Protein AF-A0A0F4QJ62-F1 (afdb_monomer)

Mean predicted aligned error: 9.68 Å

Foldseek 3Di:
DWDKDKDKAPAQAPDVVHDGDDFQDWDFDCDPVVNDGDTWGFHDKDWDQDPVGTMIMTITTHPCVPPDDDDDPPPPPPDDDDD

Secondary structure (DSSP, 8-state):
----EEEEEESSBSSTT-PBP-SS-EEEEEETTTTEEEEEEEEEEEEEEETTEEEEEEEEEEGGGGPPPP-------------

Solvent-accessible surface area (backbone atoms only — not comparable to full-atom values): 5363 Å² total; per-residue (Å²): 133,77,68,75,48,77,46,80,42,78,38,57,38,82,42,93,96,47,58,64,72,56,52,83,36,78,42,82,43,77,36,84,90,80,71,41,80,48,66,27,26,25,73,42,63,48,82,43,82,56,98,95,42,50,29,26,40,36,33,32,31,52,62,74,68,72,59,84,75,86,77,79,77,76,76,81,77,84,82,82,84,88,133

Structure (mmCIF, N/CA/C/O backbone):
data_AF-A0A0F4QJ62-F1
#
_entry.id   AF-A0A0F4QJ62-F1
#
loop_
_atom_site.group_PDB
_atom_site.id
_atom_site.type_symbol
_atom_site.label_atom_id
_atom_site.label_alt_id
_atom_site.label_comp_id
_atom_site.label_asym_id
_atom_site.label_entity_id
_atom_site.label_seq_id
_atom_site.pdbx_PDB_ins_code
_atom_site.Cartn_x
_atom_site.Cartn_y
_atom_site.Cartn_z
_atom_site.occupancy
_atom_site.B_iso_or_equiv
_atom_site.auth_seq_id
_atom_site.auth_comp_id
_atom_site.auth_asym_id
_atom_site.auth_atom_id
_atom_site.pdbx_PDB_model_num
ATOM 1 N N . ARG A 1 1 ? 3.877 -12.107 -17.100 1.00 51.78 1 ARG A N 1
ATOM 2 C CA . ARG A 1 1 ? 2.535 -11.915 -16.496 1.00 51.78 1 ARG A CA 1
ATOM 3 C C . ARG A 1 1 ? 2.732 -10.985 -15.314 1.00 51.78 1 ARG A C 1
ATOM 5 O O . ARG A 1 1 ? 3.682 -11.219 -14.584 1.00 51.78 1 ARG A O 1
ATOM 12 N N . ALA A 1 2 ? 1.933 -9.933 -15.173 1.00 61.03 2 ALA A N 1
ATOM 13 C CA . ALA A 1 2 ? 2.013 -9.081 -13.992 1.00 61.03 2 ALA A CA 1
ATOM 14 C C . ALA A 1 2 ? 1.293 -9.767 -12.822 1.00 61.03 2 ALA A C 1
ATOM 16 O O . ALA A 1 2 ? 0.209 -10.319 -13.012 1.00 61.03 2 ALA A O 1
ATOM 17 N N . GLU A 1 3 ? 1.916 -9.779 -11.648 1.00 79.75 3 GLU A N 1
ATOM 18 C CA . GLU A 1 3 ? 1.337 -10.343 -10.429 1.00 79.75 3 GLU A CA 1
ATOM 19 C C . GLU A 1 3 ? 0.548 -9.256 -9.700 1.00 79.75 3 GLU A C 1
ATOM 21 O O . GLU A 1 3 ? 1.120 -8.292 -9.188 1.00 79.75 3 GLU A O 1
ATOM 26 N N . THR A 1 4 ? -0.773 -9.405 -9.683 1.00 87.25 4 THR A N 1
ATOM 27 C CA . THR A 1 4 ? -1.685 -8.502 -8.979 1.00 87.25 4 THR A CA 1
ATOM 28 C C . THR A 1 4 ? -2.061 -9.096 -7.631 1.00 87.25 4 THR A C 1
ATOM 30 O O . THR A 1 4 ? -2.451 -10.261 -7.562 1.00 87.25 4 THR A O 1
ATOM 33 N N . VAL A 1 5 ? -1.994 -8.289 -6.571 1.00 91.19 5 VAL A N 1
ATOM 34 C CA . VAL A 1 5 ? -2.433 -8.683 -5.224 1.00 91.19 5 VAL A CA 1
ATOM 35 C C . VAL A 1 5 ? -3.344 -7.622 -4.634 1.00 91.19 5 VAL A C 1
ATOM 37 O O . VAL A 1 5 ? -3.160 -6.431 -4.872 1.00 91.19 5 VAL A O 1
ATOM 40 N N . VAL A 1 6 ? -4.343 -8.069 -3.875 1.00 94.12 6 VAL A N 1
ATOM 41 C CA . VAL A 1 6 ? -5.280 -7.203 -3.161 1.00 94.12 6 VAL A CA 1
ATOM 42 C C . VAL A 1 6 ? -5.026 -7.334 -1.665 1.00 94.12 6 VAL A C 1
ATOM 44 O O . VAL A 1 6 ? -5.091 -8.435 -1.121 1.00 94.12 6 VAL A O 1
ATOM 47 N N . TYR A 1 7 ? -4.763 -6.211 -1.000 1.00 93.12 7 TYR A N 1
ATOM 48 C CA . TYR A 1 7 ? -4.608 -6.136 0.451 1.00 93.12 7 TYR A CA 1
ATOM 49 C C . TYR A 1 7 ? -5.757 -5.345 1.076 1.00 93.12 7 TYR A C 1
ATOM 51 O O . TYR A 1 7 ? -6.055 -4.232 0.647 1.00 93.12 7 TYR A O 1
ATOM 59 N N . GLY A 1 8 ? -6.381 -5.900 2.117 1.00 93.69 8 GLY A N 1
ATOM 60 C CA . GLY A 1 8 ? -7.341 -5.186 2.960 1.00 93.69 8 GLY A CA 1
ATOM 61 C C . GLY A 1 8 ? -6.639 -4.539 4.154 1.00 93.69 8 GLY A C 1
ATOM 62 O O . GLY A 1 8 ? -5.935 -5.221 4.897 1.00 93.69 8 GLY A O 1
ATOM 63 N N . VAL A 1 9 ? -6.828 -3.234 4.353 1.00 93.12 9 VAL A N 1
ATOM 64 C CA . VAL A 1 9 ? -6.249 -2.468 5.467 1.00 93.12 9 VAL A CA 1
ATOM 65 C C . VAL A 1 9 ? -7.330 -1.762 6.282 1.00 93.12 9 VAL A C 1
ATOM 67 O O . VAL A 1 9 ? -8.375 -1.357 5.765 1.00 93.12 9 VAL A O 1
ATOM 70 N N . GLN A 1 10 ? -7.066 -1.590 7.578 1.00 93.88 10 GLN A N 1
ATOM 71 C CA . GLN A 1 10 ? -7.951 -0.845 8.467 1.00 93.88 10 GLN A CA 1
ATOM 72 C C . GLN A 1 10 ? -7.778 0.665 8.268 1.00 93.88 10 GLN A C 1
ATOM 74 O O . GLN A 1 10 ? -6.665 1.189 8.260 1.00 93.88 10 GLN A O 1
ATOM 79 N N . GLY A 1 11 ? -8.900 1.376 8.203 1.00 93.19 11 GLY A N 1
ATOM 80 C CA . GLY A 1 11 ? -8.957 2.821 8.052 1.00 93.19 11 GLY A CA 1
ATOM 81 C C . GLY A 1 11 ? -8.715 3.295 6.621 1.00 93.19 11 GLY A C 1
ATOM 82 O O . GLY A 1 11 ? -8.312 2.550 5.730 1.00 93.19 11 GLY A O 1
ATOM 83 N N . TRP A 1 12 ? -8.978 4.582 6.400 1.00 94.06 12 TRP A N 1
ATOM 84 C CA . TRP A 1 12 ? -8.818 5.221 5.087 1.00 94.06 12 TRP A CA 1
ATOM 85 C C . TRP A 1 12 ? -7.488 5.954 4.919 1.00 94.06 12 TRP A C 1
ATOM 87 O O . TRP A 1 12 ? -7.161 6.397 3.821 1.00 94.06 12 TRP A O 1
ATOM 97 N N . ARG A 1 13 ? -6.729 6.117 6.009 1.00 93.25 13 ARG A N 1
ATOM 98 C CA . ARG A 1 13 ? -5.469 6.867 6.040 1.00 93.25 13 ARG A CA 1
ATOM 99 C C . ARG A 1 13 ? -4.291 5.931 6.256 1.00 93.25 13 ARG A C 1
ATOM 101 O O . ARG A 1 13 ? -4.390 4.979 7.018 1.00 93.25 13 ARG A O 1
ATOM 108 N N . GLN A 1 14 ? -3.156 6.283 5.661 1.00 91.38 14 GLN A N 1
ATOM 109 C CA . GLN A 1 14 ? -1.903 5.522 5.769 1.00 91.38 14 GLN A CA 1
ATOM 110 C C . GLN A 1 14 ? -1.327 5.514 7.194 1.00 91.38 14 GLN A C 1
ATOM 112 O O . GLN A 1 14 ? -0.606 4.605 7.587 1.00 91.38 14 GLN A O 1
ATOM 117 N N . LYS A 1 15 ? -1.629 6.560 7.968 1.00 91.56 15 LYS A N 1
ATOM 118 C CA . LYS A 1 15 ? -1.270 6.715 9.381 1.00 91.56 15 LYS A CA 1
ATOM 119 C C . LYS A 1 15 ? -2.289 7.624 10.076 1.00 91.56 15 LYS A C 1
ATOM 121 O O . LYS A 1 15 ? -2.981 8.379 9.380 1.00 91.56 15 LYS A O 1
ATOM 126 N N . PRO A 1 16 ? -2.374 7.630 11.417 1.00 89.38 16 PRO A N 1
ATOM 127 C CA . PRO A 1 16 ? -3.206 8.589 12.142 1.00 89.38 16 PRO A CA 1
ATOM 128 C C . PRO A 1 16 ? -2.891 10.034 11.716 1.00 89.38 16 PRO A C 1
ATOM 130 O O . PRO A 1 16 ? -1.738 10.456 11.743 1.00 89.38 16 PRO A O 1
ATOM 133 N N . GLY A 1 17 ? -3.902 10.769 11.238 1.00 89.19 17 GLY A N 1
ATOM 134 C CA . GLY A 1 17 ? -3.750 12.135 10.706 1.00 89.19 17 GLY A CA 1
ATOM 135 C C . GLY A 1 17 ? -3.018 12.260 9.357 1.00 89.19 17 GLY A C 1
ATOM 136 O O . GLY A 1 17 ? -2.866 13.367 8.851 1.00 89.19 17 GLY A O 1
ATOM 137 N N . GLY A 1 18 ? -2.573 11.153 8.756 1.00 91.06 18 GLY A N 1
ATOM 138 C CA . GLY A 1 18 ? -1.839 11.132 7.487 1.00 91.06 18 GLY A CA 1
ATOM 139 C C . GLY A 1 18 ? -2.722 11.227 6.245 1.00 91.06 18 GLY A C 1
ATOM 140 O O . GLY A 1 18 ? -3.936 11.385 6.342 1.00 91.06 18 GLY A O 1
ATOM 141 N N . ALA A 1 19 ? -2.117 11.106 5.065 1.00 92.69 19 ALA A N 1
ATOM 142 C CA . ALA A 1 19 ? -2.840 11.112 3.794 1.00 92.69 19 ALA A CA 1
ATOM 143 C C . ALA A 1 19 ? -3.804 9.918 3.666 1.00 92.69 19 ALA A C 1
ATOM 145 O O . ALA A 1 19 ? -3.599 8.871 4.290 1.00 92.69 19 ALA A O 1
ATOM 146 N N 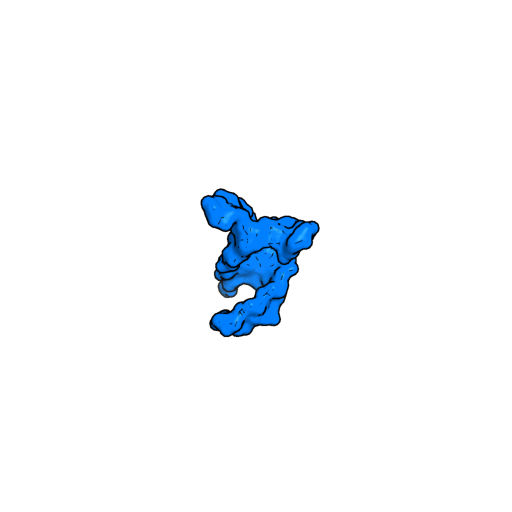. LEU A 1 20 ? -4.847 10.088 2.849 1.00 93.50 20 LEU A N 1
ATO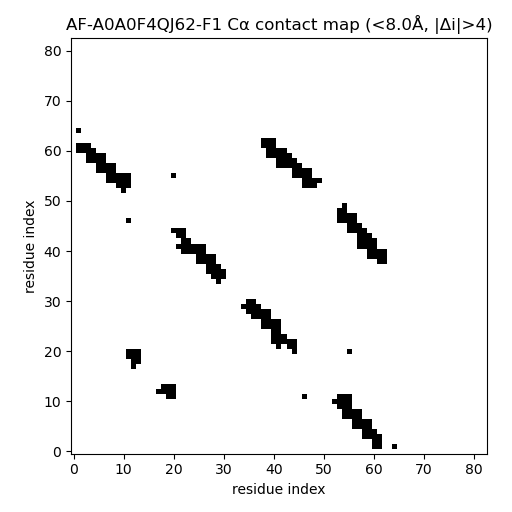M 147 C CA . LEU A 1 20 ? -5.701 8.982 2.420 1.00 93.50 20 LEU A CA 1
ATOM 148 C C . LEU A 1 20 ? -4.923 8.028 1.509 1.00 93.50 20 LEU A C 1
ATOM 150 O O . LEU A 1 20 ? -3.942 8.414 0.865 1.00 93.50 20 LEU A O 1
ATOM 154 N N . TRP A 1 21 ? -5.377 6.782 1.447 1.00 94.06 21 TRP A N 1
ATOM 155 C CA . TRP A 1 21 ? -4.949 5.866 0.399 1.00 94.06 21 TRP A CA 1
ATOM 156 C C . TRP A 1 21 ? -5.400 6.395 -0.962 1.00 94.06 21 TRP A C 1
ATOM 158 O O . TRP A 1 21 ? -6.570 6.714 -1.146 1.00 94.06 21 TRP A O 1
ATOM 168 N N . ASN A 1 22 ? -4.468 6.484 -1.908 1.00 94.25 22 ASN A N 1
ATOM 169 C CA . ASN A 1 22 ? -4.714 6.956 -3.266 1.00 94.25 22 ASN A CA 1
ATOM 170 C C . ASN A 1 22 ? -3.986 6.045 -4.264 1.00 94.25 22 ASN A C 1
ATOM 172 O O . ASN A 1 22 ? -2.923 5.516 -3.923 1.00 94.25 22 ASN A O 1
ATOM 176 N N . PRO A 1 23 ? -4.527 5.882 -5.480 1.00 93.50 23 PRO A N 1
ATOM 177 C CA . PRO A 1 23 ? -3.818 5.209 -6.558 1.00 93.50 23 PRO A CA 1
ATOM 178 C C . PRO A 1 23 ? -2.591 6.017 -7.005 1.00 93.50 23 PRO A C 1
ATOM 180 O O . PRO A 1 23 ? -2.444 7.197 -6.676 1.00 93.50 23 PRO A O 1
ATOM 183 N N . ASN A 1 24 ? -1.726 5.371 -7.786 1.00 93.19 24 ASN A N 1
ATOM 184 C CA . ASN A 1 24 ? -0.458 5.906 -8.284 1.00 93.19 24 ASN A CA 1
ATOM 185 C C . ASN A 1 24 ? 0.540 6.287 -7.172 1.00 93.19 24 ASN A C 1
ATOM 187 O O . ASN A 1 24 ? 1.299 7.250 -7.284 1.00 93.19 24 ASN A O 1
ATOM 191 N N . LEU A 1 25 ? 0.531 5.526 -6.077 1.00 92.50 25 LEU A N 1
ATOM 192 C CA . LEU A 1 25 ? 1.503 5.638 -4.994 1.00 92.50 25 LEU A CA 1
ATOM 193 C C . LEU A 1 25 ? 2.347 4.367 -4.922 1.00 92.50 25 LEU A C 1
ATOM 195 O O . LEU A 1 25 ? 1.804 3.263 -4.954 1.00 92.50 25 LEU A O 1
ATOM 199 N N . LEU A 1 26 ? 3.667 4.533 -4.807 1.00 93.06 26 LEU A N 1
ATOM 200 C CA . LEU A 1 26 ? 4.578 3.439 -4.480 1.00 93.06 26 LEU A CA 1
ATOM 201 C C . LEU A 1 26 ? 4.568 3.207 -2.974 1.00 93.06 26 LEU A C 1
ATOM 203 O O . LEU A 1 26 ? 4.726 4.147 -2.193 1.00 93.06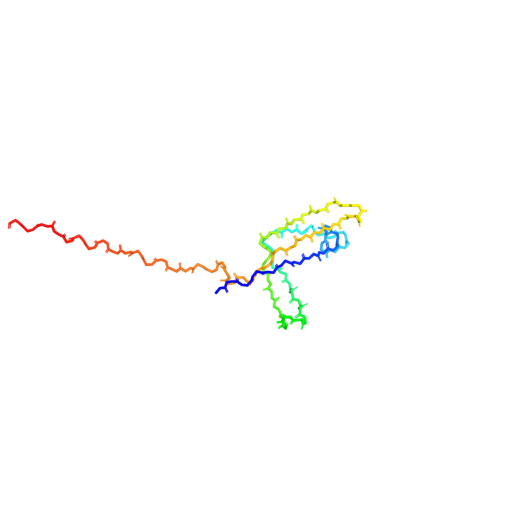 26 LEU A O 1
ATOM 207 N N . VAL A 1 27 ? 4.373 1.954 -2.581 1.00 92.12 27 VAL A N 1
ATOM 208 C CA . VAL A 1 27 ? 4.325 1.538 -1.184 1.00 92.12 27 VAL A CA 1
ATOM 209 C C . VAL A 1 27 ? 5.229 0.331 -0.960 1.00 92.12 27 VAL A C 1
ATOM 211 O O . VAL A 1 27 ? 5.240 -0.580 -1.790 1.00 92.12 27 VAL A O 1
ATOM 214 N N . PRO A 1 28 ? 5.988 0.292 0.148 1.00 92.56 28 PRO A N 1
ATOM 215 C CA . PRO A 1 28 ? 6.749 -0.893 0.507 1.00 92.56 28 PRO A CA 1
ATOM 216 C C . PRO A 1 28 ? 5.784 -2.000 0.944 1.00 92.56 28 PRO A C 1
ATOM 218 O O . PRO A 1 28 ? 4.983 -1.807 1.862 1.00 92.56 28 PR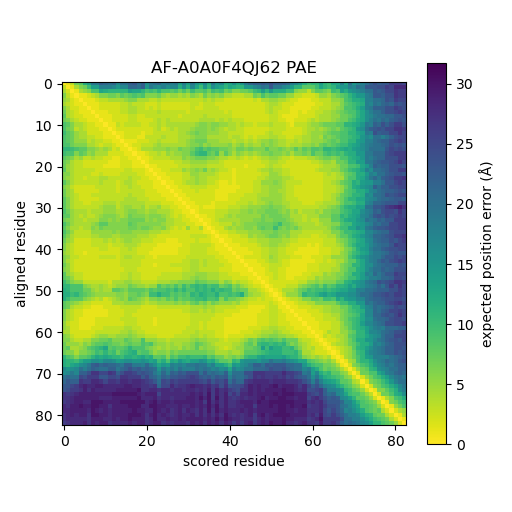O A O 1
ATOM 221 N N . VAL A 1 29 ? 5.870 -3.161 0.299 1.00 90.81 29 VAL A N 1
ATOM 222 C CA . VAL A 1 29 ? 5.101 -4.354 0.658 1.00 90.81 29 VAL A CA 1
ATOM 223 C C . VAL A 1 29 ? 6.067 -5.385 1.220 1.00 90.81 29 VAL A C 1
ATOM 225 O O . VAL A 1 29 ? 6.998 -5.819 0.546 1.00 90.81 29 VAL A O 1
ATOM 228 N N . LYS A 1 30 ? 5.839 -5.775 2.476 1.00 92.50 30 LYS A N 1
ATOM 229 C CA . LYS A 1 30 ? 6.562 -6.868 3.123 1.00 92.50 30 LYS A CA 1
ATOM 230 C C . LYS A 1 30 ? 5.589 -8.000 3.412 1.00 92.50 30 LYS A C 1
ATOM 232 O O . LYS A 1 30 ? 4.789 -7.896 4.340 1.00 92.50 30 LYS A O 1
ATOM 237 N N . ASP A 1 31 ? 5.674 -9.064 2.627 1.00 89.06 31 ASP A N 1
ATOM 238 C CA . ASP A 1 31 ? 4.796 -10.227 2.726 1.00 89.06 31 ASP A CA 1
ATOM 239 C C . ASP A 1 31 ? 5.639 -11.491 2.906 1.00 89.06 31 ASP A C 1
ATOM 241 O O . ASP A 1 31 ? 6.336 -11.925 1.994 1.00 89.06 31 ASP A O 1
ATOM 245 N N . ALA A 1 32 ? 5.592 -12.079 4.101 1.00 89.81 32 ALA A N 1
ATOM 246 C CA . ALA A 1 32 ? 6.375 -13.269 4.423 1.00 89.81 32 ALA A CA 1
ATOM 247 C C . ALA A 1 32 ? 5.842 -14.546 3.751 1.00 89.81 32 ALA A C 1
ATOM 249 O O . ALA A 1 32 ? 6.581 -15.519 3.647 1.00 89.81 32 ALA A O 1
ATOM 250 N N . LEU A 1 33 ? 4.576 -14.566 3.317 1.00 88.56 33 LEU A N 1
ATOM 251 C CA . LEU A 1 33 ? 3.992 -15.730 2.650 1.00 88.56 33 LEU A CA 1
ATOM 252 C C . LEU A 1 33 ? 4.459 -15.816 1.195 1.00 88.56 33 LEU A C 1
ATOM 254 O O . LEU A 1 33 ? 4.743 -16.905 0.704 1.00 88.56 33 LEU A O 1
ATOM 258 N N . MET A 1 34 ? 4.544 -14.663 0.531 1.00 86.62 34 MET A N 1
ATOM 259 C CA . MET A 1 34 ? 5.025 -14.543 -0.849 1.00 86.62 34 MET A CA 1
ATOM 260 C C . MET A 1 34 ? 6.542 -14.288 -0.941 1.00 86.62 34 MET A C 1
ATOM 262 O O . MET A 1 34 ? 7.073 -14.207 -2.044 1.00 86.62 34 MET A O 1
ATOM 266 N N . ASP A 1 35 ? 7.227 -14.162 0.202 1.00 88.75 35 ASP A N 1
ATOM 267 C CA . ASP A 1 35 ? 8.639 -13.759 0.327 1.00 88.75 35 ASP A CA 1
ATOM 268 C C . ASP A 1 35 ? 8.957 -12.439 -0.402 1.00 88.75 35 ASP A C 1
ATOM 270 O O . ASP A 1 35 ? 9.966 -12.280 -1.089 1.00 88.75 35 ASP A O 1
ATOM 274 N N . TRP A 1 36 ? 8.050 -11.469 -0.278 1.00 89.31 36 TRP A N 1
ATOM 275 C CA . TRP A 1 36 ? 8.188 -10.149 -0.885 1.00 89.31 36 TRP A CA 1
ATOM 276 C C . TRP A 1 36 ? 8.716 -9.123 0.105 1.00 89.31 36 TRP A C 1
ATOM 278 O O . TRP A 1 36 ? 8.307 -9.065 1.269 1.00 89.31 36 TRP A O 1
ATOM 288 N N . ASN A 1 37 ? 9.615 -8.283 -0.395 1.00 91.12 37 ASN A N 1
ATOM 289 C CA . ASN A 1 37 ? 10.175 -7.143 0.316 1.00 91.12 37 ASN A CA 1
ATOM 290 C C . ASN A 1 37 ? 10.599 -6.073 -0.700 1.00 91.12 37 ASN A C 1
ATOM 292 O O . ASN A 1 37 ? 11.780 -5.746 -0.833 1.00 91.12 37 ASN A O 1
ATOM 296 N N . ASP A 1 38 ? 9.627 -5.597 -1.472 1.00 91.19 38 ASP A N 1
ATOM 297 C CA . ASP A 1 38 ? 9.811 -4.682 -2.594 1.00 91.19 38 ASP A CA 1
ATOM 298 C C . ASP A 1 38 ? 8.758 -3.561 -2.604 1.00 91.19 38 ASP A C 1
ATOM 300 O O . ASP A 1 38 ? 7.765 -3.580 -1.871 1.00 91.19 38 ASP A O 1
ATOM 304 N N . GLU A 1 39 ? 9.000 -2.530 -3.414 1.00 93.06 39 GLU A N 1
ATOM 305 C CA . GLU A 1 39 ? 8.030 -1.455 -3.627 1.00 93.06 39 GLU A CA 1
ATOM 306 C C . GLU A 1 39 ? 7.022 -1.844 -4.706 1.00 93.06 39 GLU A C 1
ATOM 308 O O . GLU A 1 39 ? 7.386 -2.250 -5.813 1.00 93.06 39 GLU A O 1
ATOM 313 N N . ARG A 1 40 ? 5.737 -1.643 -4.411 1.00 93.25 40 ARG A N 1
ATOM 314 C CA . ARG A 1 40 ? 4.643 -1.908 -5.344 1.00 93.25 40 ARG A CA 1
ATOM 315 C C . ARG A 1 40 ? 3.783 -0.677 -5.551 1.00 93.25 40 ARG A C 1
ATOM 317 O O . ARG A 1 40 ? 3.637 0.163 -4.668 1.00 93.25 40 ARG A O 1
ATOM 324 N N . LEU A 1 41 ? 3.226 -0.568 -6.748 1.00 94.25 41 LEU A N 1
ATOM 325 C CA . LEU A 1 41 ? 2.351 0.519 -7.148 1.00 94.25 41 LEU A CA 1
ATOM 326 C C . LEU A 1 41 ? 0.914 0.189 -6.755 1.00 94.25 41 LEU A C 1
ATOM 328 O O . LEU A 1 41 ? 0.408 -0.868 -7.130 1.00 94.25 41 LEU A O 1
ATOM 332 N N . ILE A 1 42 ? 0.243 1.106 -6.060 1.00 94.69 42 ILE A N 1
ATOM 333 C CA . ILE A 1 42 ? -1.210 1.054 -5.883 1.00 94.69 42 ILE A CA 1
ATOM 334 C C . ILE A 1 42 ? -1.861 1.441 -7.208 1.00 94.69 42 ILE A C 1
ATOM 336 O O . ILE A 1 42 ? -1.736 2.579 -7.664 1.00 94.69 42 ILE A O 1
ATOM 340 N N . VAL A 1 43 ? -2.571 0.499 -7.815 1.00 94.69 43 VAL A N 1
ATOM 341 C CA . VAL A 1 43 ? -3.272 0.689 -9.090 1.00 94.69 43 VAL A CA 1
ATOM 342 C C . VAL A 1 43 ? -4.728 1.082 -8.852 1.00 94.69 4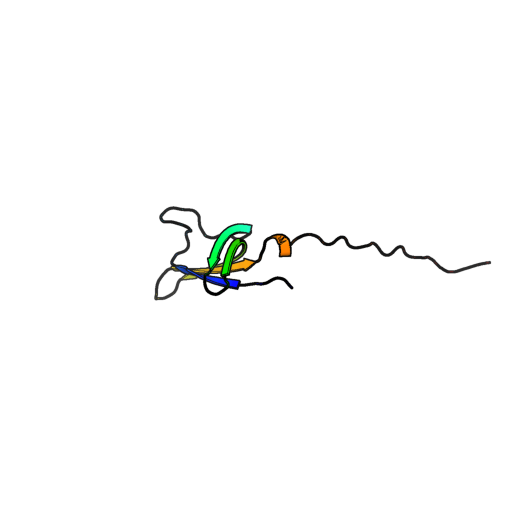3 VAL A C 1
ATOM 344 O O . VAL A 1 43 ? -5.259 1.931 -9.562 1.00 94.69 43 VAL A O 1
ATOM 347 N N . GLU A 1 44 ? -5.356 0.527 -7.815 1.00 95.00 44 GLU A N 1
ATOM 348 C CA . GLU A 1 44 ? -6.729 0.849 -7.424 1.00 95.00 44 GLU A CA 1
ATOM 349 C C . GLU A 1 44 ? -6.853 0.917 -5.899 1.00 95.00 44 GLU A C 1
ATOM 351 O O . GLU A 1 44 ? -6.239 0.131 -5.172 1.00 95.00 44 GLU A O 1
ATOM 356 N N . THR A 1 45 ? -7.688 1.844 -5.432 1.00 96.19 45 THR A N 1
ATOM 357 C CA . THR A 1 45 ? -8.057 1.992 -4.024 1.00 96.19 45 THR A CA 1
ATOM 358 C C . THR A 1 45 ? -9.573 1.947 -3.895 1.00 96.19 45 THR A C 1
ATOM 360 O O . THR A 1 45 ? -10.265 2.784 -4.478 1.00 96.19 45 THR A O 1
ATOM 363 N N . ARG A 1 46 ? -10.099 1.036 -3.071 1.00 95.12 46 ARG A N 1
ATOM 364 C CA . ARG A 1 46 ? -11.523 0.980 -2.722 1.00 95.12 46 ARG A CA 1
ATOM 365 C C . ARG A 1 46 ? -11.712 1.316 -1.250 1.00 95.12 46 ARG A C 1
ATOM 367 O O . ARG A 1 46 ? -11.360 0.534 -0.376 1.00 95.12 46 ARG A O 1
ATOM 374 N N . ILE A 1 47 ? -12.275 2.489 -0.981 1.00 93.75 47 ILE A N 1
ATOM 375 C CA . ILE A 1 47 ? -12.595 2.967 0.368 1.00 93.75 47 ILE A CA 1
ATOM 376 C C . ILE A 1 47 ? -13.982 2.448 0.753 1.00 93.75 47 ILE A C 1
ATOM 378 O O . ILE A 1 47 ? -14.957 2.705 0.048 1.00 93.75 47 ILE A O 1
ATOM 382 N N . ILE A 1 48 ? -14.073 1.727 1.867 1.00 94.75 48 ILE A N 1
ATOM 383 C CA . ILE A 1 48 ? -15.292 1.047 2.311 1.00 94.75 48 ILE A CA 1
ATOM 384 C C . ILE A 1 48 ? -15.681 1.566 3.700 1.00 94.75 48 ILE A C 1
ATOM 386 O O . ILE A 1 48 ? -14.833 1.757 4.579 1.00 94.75 48 ILE A O 1
ATOM 390 N N . LEU A 1 49 ? -16.980 1.805 3.896 1.00 94.75 49 LEU A N 1
ATOM 391 C CA . LEU A 1 49 ? -17.588 2.039 5.204 1.00 94.75 49 LEU A CA 1
ATOM 392 C C . LEU A 1 49 ? -18.569 0.902 5.482 1.00 94.75 49 LEU A C 1
ATOM 394 O O . LEU A 1 49 ? -19.567 0.773 4.776 1.00 94.75 49 LEU A O 1
ATOM 398 N N . GLY A 1 50 ? -18.276 0.083 6.487 1.00 89.50 50 GLY A N 1
ATOM 399 C CA . GLY A 1 50 ? -19.133 -1.022 6.909 1.00 89.50 50 GLY A CA 1
ATOM 400 C C . GLY A 1 50 ? -19.473 -0.949 8.394 1.00 89.50 50 GLY A C 1
ATOM 401 O O . GLY A 1 50 ? -19.044 -0.042 9.106 1.00 89.50 50 GLY A O 1
ATOM 402 N N . GLU A 1 51 ? -20.208 -1.946 8.885 1.00 88.62 51 GLU A N 1
ATOM 403 C CA . GLU A 1 51 ? -20.592 -2.040 10.304 1.00 88.62 51 GLU A CA 1
ATOM 404 C C . GLU A 1 51 ? -19.382 -2.131 11.249 1.00 88.62 51 GLU A C 1
AT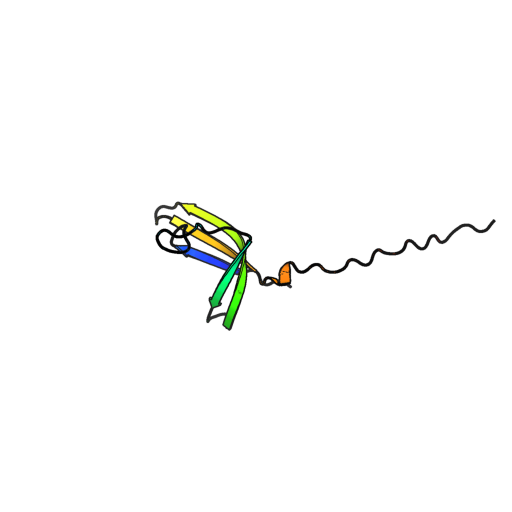OM 406 O O . GLU A 1 51 ? -19.439 -1.673 12.385 1.00 88.62 51 GLU A O 1
ATOM 411 N N . GLN A 1 52 ? -18.261 -2.671 10.763 1.00 83.81 52 GLN A N 1
ATOM 412 C CA . GLN A 1 52 ? -17.005 -2.811 11.511 1.00 83.81 52 GLN A CA 1
ATOM 413 C C . GLN A 1 52 ? -16.106 -1.561 11.413 1.00 83.81 52 GLN A C 1
ATOM 415 O O . GLN A 1 52 ? -14.977 -1.558 11.903 1.00 83.81 52 GLN A O 1
ATOM 420 N N . GLY A 1 53 ? -16.596 -0.486 10.785 1.00 89.56 53 GLY A N 1
ATOM 421 C CA . GLY A 1 53 ? -15.889 0.779 10.622 1.00 89.56 53 GLY A CA 1
ATOM 422 C C . GLY A 1 53 ? -15.349 1.003 9.210 1.00 89.56 53 GLY A C 1
ATOM 423 O O . GLY A 1 53 ? -15.901 0.533 8.215 1.00 89.56 53 GLY A O 1
ATOM 424 N N . SER A 1 54 ? -14.285 1.798 9.126 1.00 92.94 54 SER A N 1
ATOM 425 C CA . SER A 1 54 ? -13.642 2.191 7.874 1.00 92.94 54 SER A CA 1
ATOM 426 C C . SER A 1 54 ? -12.555 1.197 7.474 1.00 92.94 54 SER A C 1
ATOM 428 O O . SER A 1 54 ? -11.618 0.976 8.235 1.00 92.94 54 SER A O 1
ATOM 430 N N . THR A 1 55 ? -12.632 0.644 6.269 1.00 94.94 55 THR A N 1
ATOM 431 C CA . THR A 1 55 ? -11.586 -0.210 5.683 1.00 94.94 55 THR A CA 1
ATOM 432 C C . THR A 1 55 ? -11.238 0.265 4.278 1.00 94.94 55 THR A C 1
ATOM 434 O O . THR A 1 55 ? -11.961 1.066 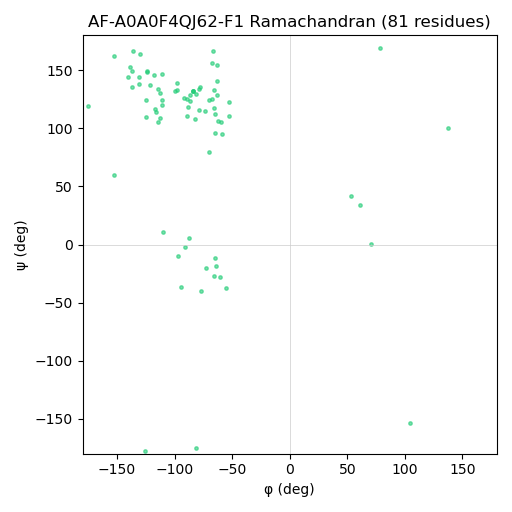3.678 1.00 94.94 55 THR A O 1
ATOM 437 N N . THR A 1 56 ? -10.100 -0.189 3.764 1.00 95.81 56 THR A N 1
ATOM 438 C CA . THR A 1 56 ? -9.670 0.095 2.395 1.00 95.81 56 THR A CA 1
ATOM 439 C C . THR A 1 56 ? -9.104 -1.164 1.760 1.00 95.81 56 THR A C 1
ATOM 441 O O . THR A 1 56 ? -8.298 -1.851 2.380 1.00 95.81 56 THR A O 1
ATOM 444 N N . GLU A 1 57 ? -9.483 -1.449 0.521 1.00 95.94 57 GLU A N 1
ATOM 445 C CA . GLU A 1 57 ? -8.824 -2.463 -0.303 1.00 95.94 57 GLU A CA 1
ATOM 446 C C . GLU A 1 57 ? -7.855 -1.780 -1.268 1.00 95.94 57 GLU A C 1
ATOM 448 O O . GLU A 1 57 ? -8.204 -0.796 -1.927 1.00 95.94 57 GLU A O 1
ATOM 453 N N . LEU A 1 58 ? -6.633 -2.299 -1.332 1.00 95.69 58 LEU A N 1
ATOM 454 C CA . LEU A 1 58 ? -5.551 -1.800 -2.171 1.00 95.69 58 LEU A CA 1
ATOM 455 C C . LEU A 1 58 ? -5.171 -2.879 -3.170 1.00 95.69 58 LEU A C 1
ATOM 457 O O . LEU A 1 58 ? -4.679 -3.938 -2.781 1.00 95.69 58 LEU A O 1
ATOM 461 N N . LEU A 1 59 ? -5.368 -2.595 -4.452 1.00 95.06 59 LEU A N 1
ATOM 462 C CA . LEU A 1 59 ? -4.845 -3.431 -5.520 1.00 95.06 59 LEU A CA 1
ATOM 463 C C . LEU A 1 59 ? -3.442 -2.940 -5.861 1.00 95.06 59 LEU A C 1
ATOM 465 O O . LEU A 1 59 ? -3.264 -1.795 -6.285 1.00 95.06 59 LEU A O 1
ATOM 469 N N . VAL A 1 60 ? -2.450 -3.806 -5.670 1.00 93.75 60 VAL A N 1
ATOM 470 C CA . VAL A 1 60 ? -1.041 -3.495 -5.901 1.00 93.75 60 VAL A CA 1
ATOM 471 C C . VAL A 1 60 ? -0.432 -4.372 -6.984 1.00 93.75 60 VAL A C 1
ATOM 473 O O . VAL A 1 60 ? -0.770 -5.549 -7.136 1.00 93.75 60 VAL A O 1
ATOM 476 N N . MET A 1 61 ? 0.490 -3.780 -7.736 1.00 93.06 61 MET A N 1
ATOM 477 C CA . MET A 1 61 ? 1.232 -4.432 -8.813 1.00 93.06 61 MET A CA 1
ATOM 478 C C . MET A 1 61 ? 2.699 -3.993 -8.775 1.00 93.06 61 MET A C 1
ATOM 480 O O . MET A 1 61 ? 2.993 -2.889 -8.306 1.00 93.06 61 MET A O 1
ATOM 484 N N . PRO A 1 62 ? 3.644 -4.814 -9.261 1.00 89.06 62 PRO A N 1
ATOM 485 C CA . PRO A 1 62 ? 5.017 -4.361 -9.421 1.00 89.06 62 PRO A CA 1
ATOM 486 C C . PRO A 1 62 ? 5.060 -3.213 -10.441 1.00 89.06 62 PRO A C 1
ATOM 488 O O . PRO A 1 62 ? 4.337 -3.225 -11.438 1.00 89.06 62 PRO A O 1
ATOM 491 N N . LYS A 1 63 ? 5.895 -2.198 -10.188 1.00 84.38 63 LYS A N 1
ATOM 492 C CA . LYS A 1 63 ? 5.951 -0.973 -11.011 1.00 84.38 63 LYS A CA 1
ATOM 493 C C . LYS A 1 63 ? 6.209 -1.267 -12.494 1.00 84.38 63 LYS A C 1
ATOM 495 O O . LYS A 1 63 ? 5.608 -0.631 -13.354 1.00 84.38 63 LYS A O 1
ATOM 500 N N . ASN A 1 64 ? 7.052 -2.260 -12.772 1.00 82.62 64 ASN A N 1
ATOM 501 C CA . ASN A 1 64 ? 7.422 -2.677 -14.126 1.00 82.62 64 ASN A CA 1
ATOM 502 C C . ASN A 1 64 ? 6.255 -3.248 -14.952 1.00 82.62 64 ASN A C 1
ATOM 504 O O . ASN A 1 64 ? 6.380 -3.410 -16.161 1.00 82.62 64 ASN A O 1
ATOM 508 N N . ALA A 1 65 ? 5.108 -3.543 -14.331 1.00 79.94 65 ALA A N 1
ATOM 509 C CA . ALA A 1 65 ? 3.915 -3.985 -15.047 1.00 79.94 65 ALA A CA 1
ATOM 510 C C . ALA A 1 65 ? 3.354 -2.915 -16.001 1.00 79.94 65 ALA A C 1
ATOM 512 O O . ALA A 1 65 ? 2.579 -3.254 -16.891 1.00 79.94 65 ALA A O 1
ATOM 513 N N . PHE A 1 66 ? 3.739 -1.649 -15.811 1.00 76.81 66 PHE A N 1
ATOM 514 C CA . PHE A 1 66 ? 3.334 -0.510 -16.636 1.00 76.81 66 PHE A CA 1
ATOM 515 C C . PHE A 1 66 ? 4.481 0.051 -17.486 1.00 76.81 66 PHE A C 1
ATOM 517 O O . PHE A 1 66 ? 4.337 1.129 -18.064 1.00 76.81 66 PHE A O 1
ATOM 524 N N . ASP A 1 67 ? 5.615 -0.651 -17.567 1.00 79.75 67 ASP A N 1
ATOM 525 C CA . ASP A 1 67 ? 6.690 -0.249 -18.469 1.00 79.75 67 ASP A CA 1
ATOM 526 C C . ASP A 1 67 ? 6.211 -0.377 -19.923 1.00 79.75 67 ASP A C 1
ATOM 528 O O . ASP A 1 67 ? 5.607 -1.376 -20.321 1.00 79.75 67 ASP A O 1
ATOM 532 N N . LEU A 1 68 ? 6.459 0.665 -20.720 1.00 74.88 68 LEU A N 1
ATOM 533 C CA . LEU A 1 68 ? 6.068 0.694 -22.125 1.00 74.88 68 LEU A CA 1
ATOM 534 C C . LEU A 1 68 ? 6.887 -0.335 -22.911 1.00 74.88 68 LEU A C 1
ATOM 536 O O . LEU A 1 68 ? 8.118 -0.284 -22.919 1.00 74.88 68 LEU A O 1
ATOM 540 N N . ILE A 1 69 ? 6.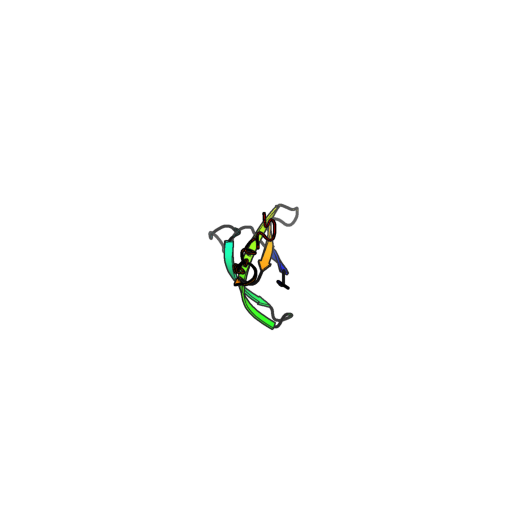202 -1.235 -23.615 1.00 70.50 69 ILE A N 1
ATOM 541 C CA . ILE A 1 69 ? 6.820 -2.045 -24.666 1.00 70.50 69 ILE A CA 1
ATOM 542 C C . ILE A 1 69 ? 6.828 -1.235 -25.963 1.00 70.50 69 ILE A C 1
ATOM 544 O O . ILE A 1 69 ? 5.824 -0.628 -26.328 1.00 70.50 69 ILE A O 1
ATOM 548 N N . ALA A 1 70 ? 7.972 -1.192 -26.644 1.00 73.44 70 ALA A N 1
ATOM 549 C CA . ALA A 1 70 ? 8.068 -0.545 -27.945 1.00 73.44 70 ALA A CA 1
ATOM 550 C C . ALA A 1 70 ? 7.222 -1.329 -28.961 1.00 73.44 70 ALA A C 1
ATOM 552 O O . ALA A 1 70 ? 7.490 -2.504 -29.212 1.00 73.44 70 ALA A O 1
ATOM 553 N N . GLU A 1 71 ? 6.197 -0.697 -29.530 1.00 66.19 71 GLU A N 1
ATOM 554 C CA . GLU A 1 71 ? 5.489 -1.238 -30.689 1.00 66.19 71 GLU A CA 1
ATOM 555 C C . GLU A 1 71 ? 6.331 -0.968 -31.940 1.00 66.19 71 GLU A C 1
ATOM 557 O O . GLU A 1 71 ? 6.570 0.182 -32.306 1.00 66.19 71 GLU A O 1
ATOM 562 N N . GLU A 1 72 ? 6.810 -2.029 -32.595 1.00 65.12 72 GLU A N 1
ATOM 563 C CA . GLU A 1 72 ? 7.343 -1.921 -33.951 1.00 65.12 72 GLU A CA 1
ATOM 564 C C . GLU A 1 72 ? 6.202 -1.514 -34.889 1.00 65.12 72 GLU A C 1
ATOM 566 O O . GLU A 1 72 ? 5.266 -2.281 -35.138 1.00 65.12 72 GLU A O 1
ATOM 571 N N . GLU A 1 73 ? 6.280 -0.296 -35.421 1.00 62.53 73 GLU A N 1
ATOM 572 C CA . GLU A 1 73 ? 5.424 0.151 -36.510 1.00 62.53 73 GLU A CA 1
ATOM 573 C C . GLU A 1 73 ? 5.715 -0.750 -37.718 1.00 62.53 73 GLU A C 1
ATOM 575 O O . GLU A 1 73 ? 6.787 -0.678 -38.323 1.00 62.53 73 GLU A O 1
ATOM 580 N N . LYS A 1 74 ? 4.797 -1.670 -38.046 1.00 62.03 74 LYS A N 1
ATOM 581 C CA . LYS A 1 74 ? 4.941 -2.496 -39.247 1.00 62.03 74 LYS A CA 1
ATOM 582 C C . LYS A 1 74 ? 4.984 -1.568 -40.455 1.00 62.03 74 LYS A C 1
ATOM 584 O O . LYS A 1 74 ? 3.950 -1.045 -40.868 1.00 62.03 74 LYS A O 1
ATOM 589 N N . ALA A 1 75 ? 6.177 -1.401 -41.023 1.00 56.75 75 ALA A N 1
ATOM 590 C CA . ALA A 1 75 ? 6.369 -0.767 -42.311 1.00 56.75 75 ALA A CA 1
ATOM 591 C C . ALA A 1 75 ? 5.460 -1.476 -43.321 1.00 56.75 75 ALA A C 1
ATOM 593 O O . ALA A 1 75 ? 5.636 -2.654 -43.629 1.00 56.75 75 ALA A O 1
ATOM 594 N N . ASN A 1 76 ? 4.435 -0.761 -43.773 1.00 61.66 76 ASN A N 1
ATOM 595 C CA . ASN A 1 76 ? 3.615 -1.140 -44.908 1.00 61.66 76 ASN A CA 1
ATOM 596 C C . ASN A 1 76 ? 4.539 -1.268 -46.128 1.00 61.66 76 ASN A C 1
ATOM 598 O O . ASN A 1 76 ? 4.856 -0.274 -46.781 1.00 61.66 76 ASN A O 1
ATOM 602 N N . GLU A 1 77 ? 4.999 -2.487 -46.407 1.00 60.44 77 GLU A N 1
ATOM 603 C CA . GLU A 1 77 ? 5.537 -2.851 -47.711 1.00 60.44 77 GLU A CA 1
ATOM 604 C C . GLU A 1 77 ? 4.394 -2.765 -48.726 1.00 60.44 77 GLU A C 1
ATOM 606 O O . GLU A 1 77 ? 3.604 -3.696 -48.900 1.00 60.44 77 GLU A O 1
ATOM 611 N N . SER A 1 78 ? 4.302 -1.623 -49.407 1.00 56.62 78 SER A N 1
ATOM 612 C CA . SER A 1 78 ? 3.436 -1.433 -50.563 1.00 56.62 78 SER A CA 1
ATOM 613 C C . SER A 1 78 ? 3.975 -2.226 -51.757 1.00 56.62 78 SER A C 1
ATOM 615 O O . SER A 1 78 ? 4.607 -1.704 -52.674 1.00 56.62 78 SER A O 1
ATOM 617 N N . LEU A 1 79 ? 3.712 -3.530 -51.768 1.00 60.72 79 LEU A N 1
ATOM 618 C CA . LEU A 1 79 ? 3.882 -4.352 -52.959 1.00 60.72 79 LEU A CA 1
ATOM 619 C C . LEU A 1 79 ? 2.646 -4.223 -53.863 1.00 60.72 79 LEU A C 1
ATOM 621 O O . LEU A 1 79 ? 1.595 -4.787 -53.570 1.00 60.72 79 LEU A O 1
ATOM 625 N N . GLY A 1 80 ? 2.802 -3.530 -54.997 1.00 53.38 80 GLY A N 1
ATOM 626 C CA . GLY A 1 80 ? 2.001 -3.778 -56.205 1.00 53.38 80 GLY A CA 1
ATOM 627 C C . GLY A 1 80 ? 1.494 -2.538 -56.947 1.00 53.38 80 GLY A C 1
ATOM 628 O O . GLY A 1 80 ? 0.475 -1.973 -56.575 1.00 53.38 80 GLY A O 1
ATOM 629 N N . PHE A 1 81 ? 2.160 -2.152 -58.042 1.00 48.28 81 PHE A N 1
ATOM 630 C CA . PHE A 1 81 ? 1.732 -2.479 -59.416 1.00 48.28 81 PHE A CA 1
ATOM 631 C C . PHE A 1 81 ? 2.797 -1.988 -60.419 1.00 48.28 81 PHE A C 1
ATOM 633 O O . PHE A 1 81 ? 3.119 -0.804 -60.474 1.00 48.28 81 PHE A O 1
ATOM 640 N N . VAL A 1 82 ? 3.368 -2.922 -61.185 1.00 52.56 82 VAL A N 1
ATOM 641 C CA . VAL A 1 82 ? 4.254 -2.659 -62.333 1.00 52.56 82 VAL A CA 1
ATOM 642 C C . VAL A 1 82 ? 3.365 -2.410 -63.559 1.00 52.56 82 VAL A C 1
ATOM 644 O O . VAL A 1 82 ? 2.423 -3.176 -63.771 1.00 52.56 82 VAL A O 1
ATOM 647 N N . LEU A 1 83 ? 3.642 -1.333 -64.307 1.00 56.91 83 LEU A N 1
ATOM 648 C CA . LEU A 1 83 ? 3.036 -1.003 -65.610 1.00 56.91 83 LEU A CA 1
ATOM 649 C C . LEU A 1 83 ? 3.690 -1.791 -66.750 1.00 56.91 83 LEU A C 1
ATOM 651 O O . LEU A 1 83 ? 4.927 -1.975 -66.692 1.00 56.91 83 LEU A O 1
#

Sequence (83 aa):
RAETVVYGVQGWRQKPGGALWNPNLLVPVKDALMDWNDERLIVETRIILGEQGSTTELLVMPKNAFDLIAEEEKANESLGFVL

Radius of gyration: 21.16 Å; Cα conta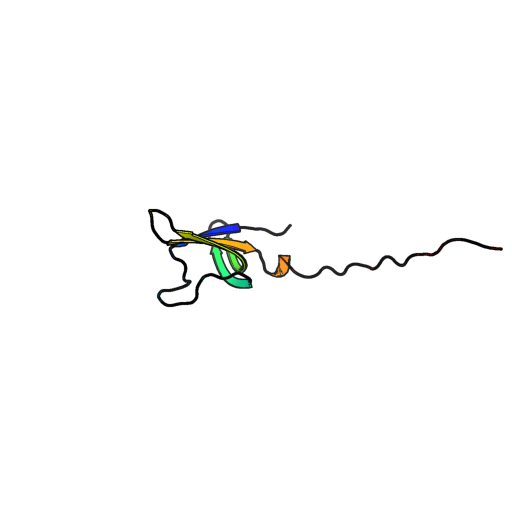cts (8 Å, |Δi|>4): 125; chains: 1; bounding box: 31×28×78 Å

Nearest PDB structures (foldseek):
  3cdd-assembly1_C  TM=9.339E-01  e=4.819E-03  Shewanella oneidensis MR-1
  3cdd-assembly1_A  TM=9.335E-01  e=5.430E-03  Shewanella oneidensis MR-1
  3cdd-assembly2_D  TM=9.392E-01  e=1.048E-02  Shewanella oneidensis MR-1
  3cdd-assembly1_B  TM=9.247E-01  e=1.499E-02  Shewanella oneidensis MR-1
  3cdd-assembly2_F  TM=9.216E-01  e=1.591E-02  Shewanella oneidensis MR-1

pLDDT: mean 84.63, std 13.49, range [48.28, 96.19]